Protein AF-A0A8J5C0U8-F1 (afdb_monomer_lite)

Sequence (94 aa):
MQADILANYKPTINITSLIPELKHVYKLGTDALDYFKSSRHILLYYEDLFNNRTKLMDVLDFLKLLKQKLFSRHVKIHKKPLSDQIENWGSVYD

pLDDT: mean 77.91, std 11.11, range [51.69, 96.94]

Foldseek 3Di:
DVVQLVVLADDDDPPVCVVVVVVVVVVVVVVVCVVCVVPDDDDDDPVCVVVPVVVVQVVCVSVVHPDDDDDDPDDPPDPDPVCVVRPPSVSRVD

Radius of gyration: 18.5 Å; chains: 1; bounding box: 37×29×47 Å

InterPro domains:
  IPR052796 Nodulation factor sulfotransferase [PTHR32175] (2-93)

Structure (mmCIF, N/CA/C/O backbone):
data_AF-A0A8J5C0U8-F1
#
_entry.id   AF-A0A8J5C0U8-F1
#
loop_
_atom_site.group_PDB
_atom_site.id
_atom_site.type_symbol
_atom_site.label_atom_id
_atom_site.label_alt_id
_atom_site.label_comp_id
_atom_site.label_asym_id
_atom_site.label_entity_id
_atom_site.label_seq_id
_atom_site.pdbx_PDB_ins_code
_atom_site.Cartn_x
_atom_site.Cartn_y
_atom_site.Cartn_z
_atom_site.occupancy
_atom_site.B_iso_or_equiv
_atom_site.auth_seq_id
_atom_site.auth_comp_id
_atom_site.auth_asym_id
_atom_site.auth_atom_id
_atom_site.pdbx_PDB_model_num
ATOM 1 N N . MET A 1 1 ? -9.931 9.196 -17.560 1.00 58.03 1 MET A N 1
ATOM 2 C CA . MET A 1 1 ? -9.003 10.098 -18.280 1.00 58.03 1 MET A CA 1
ATOM 3 C C . MET A 1 1 ? -7.576 10.026 -17.738 1.00 58.03 1 MET A C 1
ATOM 5 O O . MET A 1 1 ? -6.723 9.580 -18.475 1.00 58.03 1 MET A O 1
ATOM 9 N N . GLN A 1 2 ? -7.271 10.386 -16.479 1.00 60.34 2 GLN A N 1
ATOM 10 C CA . GLN A 1 2 ? -5.889 10.248 -15.952 1.00 60.34 2 GLN A CA 1
ATOM 11 C C . GLN A 1 2 ? -5.500 8.809 -15.577 1.00 60.34 2 GLN A C 1
ATOM 13 O O . GLN A 1 2 ? -4.356 8.417 -15.780 1.00 60.34 2 GLN A O 1
ATOM 18 N N . ALA A 1 3 ? -6.444 8.022 -15.052 1.00 61.75 3 ALA A N 1
ATOM 19 C CA . ALA A 1 3 ? -6.211 6.617 -14.718 1.00 61.75 3 ALA A CA 1
ATOM 20 C C . ALA A 1 3 ? -5.952 5.757 -15.968 1.00 61.75 3 ALA A C 1
ATOM 22 O O . ALA A 1 3 ? -5.059 4.921 -15.946 1.00 61.75 3 ALA A O 1
ATOM 23 N N . ASP A 1 4 ? -6.667 6.018 -17.067 1.00 66.62 4 ASP A N 1
ATOM 24 C CA . ASP A 1 4 ? -6.489 5.298 -18.338 1.00 66.62 4 ASP A CA 1
ATOM 25 C C . ASP A 1 4 ? -5.100 5.552 -18.943 1.00 66.62 4 ASP A C 1
ATOM 27 O O . ASP A 1 4 ? -4.438 4.632 -19.407 1.00 66.62 4 ASP A O 1
ATOM 31 N N . ILE A 1 5 ? -4.611 6.792 -18.849 1.00 66.69 5 ILE A N 1
ATOM 32 C CA . ILE A 1 5 ? -3.254 7.154 -19.275 1.00 66.69 5 ILE A CA 1
ATOM 33 C C . ILE A 1 5 ? -2.211 6.437 -18.400 1.00 66.69 5 ILE A C 1
ATOM 35 O O . ILE A 1 5 ? -1.258 5.869 -18.916 1.00 66.69 5 ILE A O 1
ATOM 39 N N . LEU A 1 6 ? -2.402 6.379 -17.077 1.00 65.75 6 LEU A N 1
ATOM 40 C CA . LEU A 1 6 ? -1.509 5.610 -16.197 1.00 65.75 6 LEU A CA 1
ATOM 41 C C . LEU A 1 6 ? -1.545 4.105 -16.485 1.00 65.75 6 LEU A C 1
ATOM 43 O O . LEU A 1 6 ? -0.523 3.444 -16.336 1.00 65.75 6 LEU A O 1
ATOM 47 N N . ALA A 1 7 ? -2.683 3.560 -16.914 1.00 68.81 7 ALA A N 1
ATOM 48 C CA . ALA A 1 7 ? -2.788 2.155 -17.296 1.00 68.81 7 ALA A CA 1
ATOM 49 C C . ALA A 1 7 ? -1.983 1.832 -18.569 1.00 68.81 7 ALA A C 1
ATOM 51 O O . ALA A 1 7 ? -1.482 0.718 -18.712 1.00 68.81 7 ALA A O 1
ATOM 52 N N . ASN A 1 8 ? -1.805 2.813 -19.459 1.00 72.75 8 ASN A N 1
ATOM 53 C CA . ASN A 1 8 ? -0.983 2.687 -20.663 1.00 72.75 8 ASN A CA 1
ATOM 54 C C . ASN A 1 8 ? 0.522 2.882 -20.398 1.00 72.75 8 ASN A C 1
ATOM 56 O O . ASN A 1 8 ? 1.338 2.664 -21.298 1.00 72.75 8 ASN A O 1
ATOM 60 N N . TYR A 1 9 ? 0.914 3.279 -19.182 1.00 73.88 9 TYR A N 1
ATOM 61 C CA . TYR A 1 9 ? 2.314 3.473 -18.818 1.00 73.88 9 TYR A CA 1
ATOM 62 C C . TYR A 1 9 ? 3.100 2.160 -18.904 1.00 73.88 9 TYR A C 1
ATOM 64 O O . TYR A 1 9 ? 2.832 1.200 -18.181 1.00 73.88 9 TYR A O 1
ATOM 72 N N . LYS A 1 10 ? 4.121 2.135 -19.766 1.00 72.19 10 LYS A N 1
ATOM 73 C CA . LYS A 1 10 ? 5.074 1.021 -19.877 1.00 72.19 10 LYS A CA 1
ATOM 74 C C . LYS A 1 10 ? 6.440 1.445 -19.339 1.00 72.19 10 LYS A C 1
ATOM 76 O O . LYS A 1 10 ? 7.190 2.075 -20.083 1.00 72.19 10 LYS A O 1
ATOM 81 N N . PRO A 1 11 ? 6.775 1.148 -18.075 1.00 72.06 11 PRO A N 1
ATOM 82 C CA . PRO A 1 11 ? 8.095 1.462 -17.550 1.00 72.06 11 PRO A CA 1
ATOM 83 C C . PRO A 1 11 ? 9.170 0.631 -18.258 1.00 72.06 11 PRO A C 1
ATOM 85 O O . PRO A 1 11 ? 8.958 -0.540 -18.582 1.00 72.06 11 PRO A O 1
ATOM 88 N N . THR A 1 12 ? 10.351 1.215 -18.443 1.00 78.88 12 THR A N 1
ATOM 89 C CA . THR A 1 12 ? 11.546 0.456 -18.822 1.00 78.88 12 THR A CA 1
ATOM 90 C C . THR A 1 12 ? 12.019 -0.321 -17.598 1.00 78.88 12 THR A C 1
ATOM 92 O O . THR A 1 12 ? 12.504 0.262 -16.632 1.00 78.88 12 THR A O 1
ATOM 95 N N . ILE A 1 13 ? 11.850 -1.642 -17.614 1.00 79.06 13 ILE A N 1
ATOM 96 C CA . ILE A 1 13 ? 12.205 -2.499 -16.479 1.00 79.06 13 ILE A CA 1
ATOM 97 C C . ILE A 1 13 ? 13.594 -3.090 -16.706 1.00 79.06 13 ILE A C 1
ATOM 99 O O . ILE A 1 13 ? 13.840 -3.763 -17.707 1.00 79.06 13 ILE A O 1
ATOM 103 N N . ASN A 1 14 ? 14.498 -2.898 -15.745 1.00 86.06 14 ASN A N 1
ATOM 104 C CA . ASN A 1 14 ? 15.773 -3.603 -15.736 1.00 86.06 14 ASN A CA 1
ATOM 105 C C . ASN A 1 14 ? 15.559 -5.058 -15.289 1.00 86.06 14 ASN A C 1
ATOM 107 O O . ASN A 1 14 ? 15.500 -5.361 -14.097 1.00 86.06 14 ASN A O 1
ATOM 111 N N . ILE A 1 15 ? 15.451 -5.966 -16.260 1.00 86.44 15 ILE A N 1
ATOM 112 C CA . ILE A 1 15 ? 15.159 -7.390 -16.034 1.00 86.44 15 ILE A CA 1
ATOM 113 C C . ILE A 1 15 ? 16.239 -8.058 -15.165 1.00 86.44 15 ILE A C 1
ATOM 115 O O . ILE A 1 15 ? 15.926 -8.931 -14.356 1.00 86.44 15 ILE A O 1
ATOM 119 N N . THR A 1 16 ? 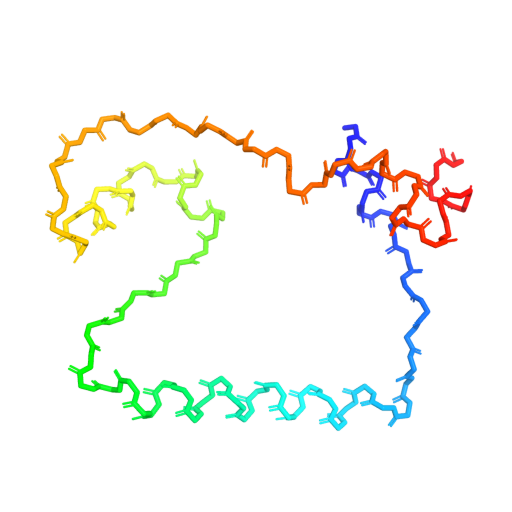17.495 -7.616 -15.277 1.00 91.25 16 THR A N 1
ATOM 120 C CA . THR A 1 16 ? 18.625 -8.152 -14.504 1.00 91.25 16 THR A CA 1
ATOM 121 C C . THR A 1 16 ? 18.491 -7.852 -13.008 1.00 91.25 16 THR A C 1
ATOM 123 O O . THR A 1 16 ? 18.850 -8.691 -12.183 1.00 91.25 16 THR A O 1
ATOM 126 N N . SER A 1 17 ? 17.950 -6.681 -12.650 1.00 90.00 17 SER A N 1
ATOM 127 C CA . SER A 1 17 ? 17.764 -6.254 -11.251 1.00 90.00 17 SER A CA 1
ATOM 128 C C . SER A 1 17 ? 16.392 -6.628 -10.672 1.00 90.00 17 SER A C 1
ATOM 130 O O . SER A 1 17 ? 16.235 -6.741 -9.457 1.00 90.00 17 SER A O 1
ATOM 132 N N . LEU A 1 18 ? 15.404 -6.900 -11.532 1.00 88.69 18 LEU A N 1
ATOM 133 C CA . LEU A 1 18 ? 14.006 -7.096 -11.142 1.00 88.69 18 LEU A CA 1
ATOM 134 C C . LEU A 1 18 ? 13.806 -8.198 -10.090 1.00 88.69 18 LEU A C 1
ATOM 136 O O . LEU A 1 18 ? 13.177 -7.976 -9.058 1.00 88.69 18 LEU A O 1
ATOM 140 N N . ILE A 1 19 ? 14.323 -9.404 -10.343 1.00 93.69 19 ILE A N 1
ATOM 141 C CA . ILE A 1 19 ? 14.139 -10.539 -9.425 1.00 93.69 19 ILE A CA 1
ATOM 142 C C . ILE A 1 19 ? 14.846 -10.303 -8.075 1.00 93.69 19 ILE A C 1
ATOM 144 O O . ILE A 1 19 ? 14.214 -10.541 -7.040 1.00 93.69 19 ILE A O 1
ATOM 148 N N . PRO A 1 20 ? 16.115 -9.841 -8.033 1.00 94.25 20 PRO A N 1
ATOM 149 C CA . PRO A 1 20 ? 16.762 -9.427 -6.787 1.00 94.25 20 PRO A CA 1
ATOM 150 C C . PRO A 1 20 ? 15.973 -8.376 -5.997 1.00 94.25 20 PRO A C 1
ATOM 152 O O . PRO A 1 20 ? 15.776 -8.543 -4.793 1.00 94.25 20 PRO A O 1
ATOM 155 N N . GLU A 1 21 ? 15.480 -7.332 -6.664 1.00 92.56 21 GLU A N 1
ATOM 156 C CA . GLU A 1 21 ? 14.726 -6.248 -6.026 1.00 92.56 21 GLU A CA 1
ATOM 157 C C . GLU A 1 21 ? 13.394 -6.732 -5.453 1.00 92.56 21 GLU A C 1
ATOM 159 O O . GLU A 1 21 ? 13.082 -6.439 -4.299 1.00 92.56 21 GLU A O 1
ATOM 164 N N . LEU A 1 22 ? 12.638 -7.542 -6.202 1.00 93.31 22 LEU A N 1
ATOM 165 C CA . LEU A 1 22 ? 11.381 -8.119 -5.721 1.00 93.31 22 LEU A CA 1
ATOM 166 C C . LEU A 1 22 ? 11.593 -8.979 -4.472 1.00 93.31 22 LEU A C 1
ATOM 168 O O . LEU A 1 22 ? 10.840 -8.863 -3.505 1.00 93.31 22 LEU A O 1
ATOM 172 N N . LYS A 1 23 ? 12.645 -9.807 -4.455 1.00 95.94 23 LYS A N 1
ATOM 173 C CA . LYS A 1 23 ? 13.005 -10.604 -3.272 1.00 95.94 23 LYS A CA 1
ATOM 174 C C . LYS A 1 23 ? 13.379 -9.721 -2.085 1.00 95.94 23 LYS A C 1
ATOM 176 O O . LYS A 1 23 ? 12.975 -10.015 -0.962 1.00 95.94 23 LYS A O 1
ATOM 181 N N . HIS A 1 24 ? 14.135 -8.652 -2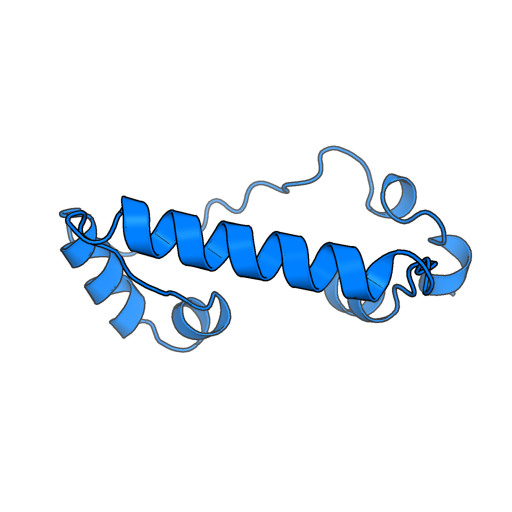.326 1.00 95.94 24 HIS A N 1
ATOM 182 C CA . HIS A 1 24 ? 14.526 -7.705 -1.289 1.00 95.94 24 HIS A CA 1
ATOM 183 C C . HIS A 1 24 ? 13.313 -6.984 -0.687 1.00 95.94 24 HIS A C 1
ATOM 185 O O . HIS A 1 24 ? 13.166 -6.955 0.531 1.00 95.94 24 HIS A O 1
ATOM 191 N N . VAL A 1 25 ? 12.409 -6.465 -1.524 1.00 94.94 25 VAL A N 1
ATOM 192 C CA . VAL A 1 25 ? 11.176 -5.798 -1.076 1.00 94.94 25 VAL A CA 1
ATOM 193 C C . VAL A 1 25 ? 10.276 -6.765 -0.311 1.00 94.94 25 VAL A C 1
ATOM 195 O O . VAL A 1 25 ? 9.752 -6.406 0.741 1.00 94.94 25 VAL A O 1
ATOM 198 N N . TYR A 1 26 ? 10.134 -8.003 -0.792 1.00 94.94 26 TYR A N 1
ATOM 199 C CA . TYR A 1 26 ? 9.371 -9.030 -0.087 1.00 94.94 26 TYR A CA 1
ATOM 200 C C . TYR A 1 26 ? 9.952 -9.302 1.303 1.00 94.94 26 TYR A C 1
ATOM 202 O O . TYR A 1 26 ? 9.217 -9.272 2.287 1.00 94.94 26 TYR A O 1
ATOM 210 N N . LYS A 1 27 ? 11.276 -9.486 1.392 1.00 96.94 27 LYS A N 1
ATOM 211 C CA . LYS A 1 27 ? 11.970 -9.691 2.666 1.00 96.94 27 LYS A CA 1
ATOM 212 C C . LYS A 1 27 ? 11.790 -8.504 3.615 1.00 96.94 27 LYS A C 1
ATOM 214 O O . LYS A 1 27 ? 11.487 -8.699 4.783 1.00 96.94 27 LYS A O 1
ATOM 219 N N . LEU A 1 28 ? 11.928 -7.276 3.120 1.00 95.81 28 LEU A N 1
ATOM 220 C CA . LEU A 1 28 ? 11.709 -6.073 3.925 1.00 95.81 28 LEU A CA 1
ATOM 221 C C . LEU A 1 28 ? 10.275 -6.031 4.483 1.00 95.81 28 LEU A C 1
ATOM 223 O O . LEU A 1 28 ? 10.069 -5.684 5.643 1.00 95.81 28 LEU A O 1
ATOM 227 N N . GLY A 1 29 ? 9.291 -6.420 3.667 1.00 90.81 29 GLY A N 1
ATOM 228 C CA . GLY A 1 29 ? 7.896 -6.542 4.085 1.00 90.81 29 GLY A CA 1
ATOM 229 C C . GLY A 1 29 ? 7.693 -7.595 5.175 1.00 90.81 29 GLY A C 1
ATOM 230 O O . GLY A 1 29 ? 7.033 -7.311 6.173 1.00 90.81 29 GLY A O 1
ATOM 231 N N . THR A 1 30 ? 8.283 -8.785 5.024 1.00 92.12 30 THR A N 1
ATOM 232 C CA . THR A 1 30 ? 8.196 -9.842 6.044 1.00 92.12 30 THR A CA 1
ATOM 233 C C . THR A 1 30 ? 8.905 -9.447 7.335 1.00 92.12 30 THR A C 1
ATOM 235 O O . THR A 1 30 ? 8.324 -9.590 8.405 1.00 92.12 30 THR A O 1
ATOM 238 N N . ASP A 1 31 ? 10.104 -8.869 7.240 1.00 93.69 31 ASP A N 1
ATOM 239 C CA . ASP A 1 31 ? 10.890 -8.430 8.397 1.00 93.69 31 ASP A CA 1
ATOM 240 C C . ASP A 1 31 ? 10.146 -7.330 9.172 1.00 93.69 31 ASP A C 1
ATOM 242 O O . ASP A 1 31 ? 10.112 -7.339 10.403 1.00 93.69 31 ASP A O 1
ATOM 246 N N . ALA A 1 32 ? 9.489 -6.402 8.466 1.00 89.19 32 ALA A N 1
ATOM 247 C CA . ALA A 1 32 ? 8.653 -5.383 9.090 1.00 89.19 32 ALA A CA 1
ATOM 248 C C . ALA A 1 32 ? 7.458 -6.005 9.830 1.00 89.19 32 ALA A C 1
ATOM 250 O O . ALA A 1 32 ? 7.197 -5.642 10.977 1.00 89.19 32 ALA A O 1
ATOM 251 N N . LEU A 1 33 ? 6.746 -6.956 9.218 1.00 87.44 33 LEU A N 1
ATOM 252 C CA . LEU A 1 33 ? 5.629 -7.646 9.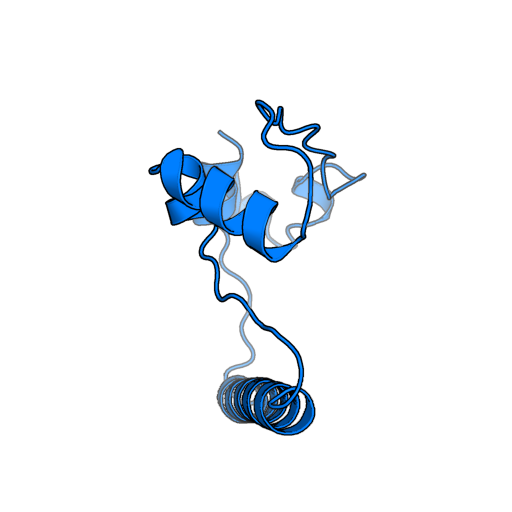875 1.00 87.44 33 LEU A CA 1
ATOM 253 C C . LEU A 1 33 ? 6.086 -8.412 11.122 1.00 87.44 33 LEU A C 1
ATOM 255 O O . LEU A 1 33 ? 5.432 -8.327 12.161 1.00 87.44 33 LEU A O 1
ATOM 259 N N . ASP A 1 34 ? 7.232 -9.087 11.050 1.00 89.62 34 ASP A N 1
ATOM 260 C CA . ASP A 1 34 ? 7.817 -9.800 12.186 1.00 89.62 34 ASP A CA 1
ATOM 261 C C . ASP A 1 34 ? 8.247 -8.849 13.308 1.00 89.62 34 ASP A C 1
ATOM 263 O O . ASP A 1 34 ? 8.011 -9.132 14.487 1.00 89.62 34 ASP A O 1
ATOM 267 N N . TYR A 1 35 ? 8.838 -7.701 12.965 1.00 88.62 35 TYR A N 1
ATOM 268 C CA . TYR A 1 35 ? 9.226 -6.678 13.935 1.00 88.62 35 TYR A CA 1
ATOM 269 C C . TYR A 1 35 ? 8.002 -6.058 14.622 1.00 88.62 35 TYR A C 1
ATOM 271 O O . TYR A 1 35 ? 7.983 -5.870 15.840 1.00 88.62 35 TYR A O 1
ATOM 279 N N . PHE A 1 36 ? 6.940 -5.798 13.858 1.00 84.12 36 PHE A N 1
ATOM 280 C CA . PHE A 1 36 ? 5.703 -5.190 14.345 1.00 84.12 36 PHE A CA 1
ATOM 281 C C . PHE A 1 36 ? 4.637 -6.207 14.772 1.00 84.12 36 PHE A C 1
ATOM 283 O O . PHE A 1 36 ? 3.496 -5.818 15.009 1.00 84.12 36 PHE A O 1
ATOM 290 N N . LYS A 1 37 ? 4.980 -7.486 14.961 1.00 83.56 37 LYS A N 1
ATOM 291 C CA . LYS A 1 37 ? 4.018 -8.543 15.334 1.00 83.56 37 LYS A CA 1
ATOM 292 C C . LYS A 1 37 ? 3.260 -8.282 16.638 1.00 83.56 37 LYS A C 1
ATOM 294 O O . LYS A 1 37 ? 2.137 -8.745 16.808 1.00 83.56 37 LYS A O 1
ATOM 299 N N . SER A 1 38 ? 3.872 -7.549 17.569 1.00 85.19 38 SER A N 1
ATOM 300 C CA . SER A 1 38 ? 3.253 -7.131 18.835 1.00 85.19 38 SER A CA 1
ATOM 301 C C . SER A 1 38 ? 2.410 -5.860 18.700 1.00 85.19 38 SER A C 1
ATOM 303 O O . SER A 1 38 ? 1.622 -5.534 19.588 1.00 85.19 38 SER A O 1
ATOM 305 N N . SER A 1 39 ? 2.568 -5.134 17.592 1.00 82.88 39 SER A N 1
ATO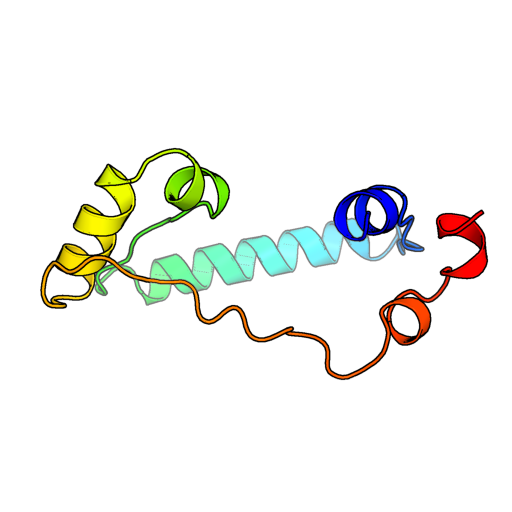M 306 C CA . SER A 1 39 ? 1.759 -3.971 17.259 1.00 82.88 39 SER A CA 1
ATOM 307 C C . SER A 1 39 ? 0.483 -4.418 16.553 1.00 82.88 39 SER A C 1
ATOM 309 O O . SER A 1 39 ? 0.479 -5.321 15.714 1.00 82.88 39 SER A O 1
ATOM 311 N N . ARG A 1 40 ? -0.629 -3.750 16.867 1.00 77.81 40 ARG A N 1
ATOM 312 C CA . ARG A 1 40 ? -1.861 -3.917 16.094 1.00 77.81 40 ARG A CA 1
ATOM 313 C C . ARG A 1 40 ? -1.600 -3.471 14.658 1.00 77.81 40 ARG A C 1
ATOM 315 O O . ARG A 1 40 ? -1.174 -2.339 14.445 1.00 77.81 40 ARG A O 1
ATOM 322 N N . HIS A 1 41 ? -1.895 -4.340 13.701 1.00 77.06 41 HIS A N 1
ATOM 323 C CA . HIS A 1 41 ? -1.807 -4.072 12.269 1.00 77.06 41 HIS A CA 1
ATOM 324 C C . HIS A 1 41 ? -3.143 -4.405 11.597 1.00 77.06 41 HIS A C 1
ATOM 326 O O . HIS A 1 41 ? -3.884 -5.273 12.057 1.00 77.06 41 HIS A O 1
ATOM 332 N N . ILE A 1 42 ? -3.452 -3.693 10.516 1.00 81.31 42 ILE A N 1
ATOM 333 C CA . ILE A 1 42 ? -4.601 -3.953 9.650 1.00 81.31 42 ILE A CA 1
ATOM 334 C C . ILE A 1 42 ? -4.107 -3.922 8.205 1.00 81.31 42 ILE A C 1
ATOM 336 O O . ILE A 1 42 ? -3.416 -2.984 7.808 1.00 81.31 42 ILE A O 1
ATOM 340 N N . LEU A 1 43 ? -4.419 -4.961 7.430 1.00 80.62 43 LEU A N 1
ATOM 341 C CA . LEU A 1 43 ? -4.138 -4.989 5.996 1.00 80.62 43 LEU A CA 1
ATOM 342 C C . LEU A 1 43 ? -5.362 -4.468 5.248 1.00 80.62 43 LEU A C 1
ATOM 344 O O . LEU A 1 43 ? -6.480 -4.931 5.474 1.00 80.62 43 LEU A O 1
ATOM 348 N N . LEU A 1 44 ? -5.143 -3.503 4.361 1.00 79.31 44 LEU A N 1
ATOM 349 C CA . LEU A 1 44 ? -6.216 -2.800 3.684 1.00 79.31 44 LEU A CA 1
ATOM 350 C C . LEU A 1 44 ? -5.876 -2.605 2.215 1.00 79.31 44 LEU A C 1
ATOM 352 O O . LEU A 1 44 ? -4.881 -1.964 1.880 1.00 79.31 44 LEU A O 1
ATOM 356 N N . TYR A 1 45 ? -6.739 -3.113 1.345 1.00 79.19 45 TYR A N 1
ATOM 357 C CA . TYR A 1 45 ? -6.691 -2.777 -0.067 1.00 79.19 45 TYR A CA 1
ATOM 358 C C . TYR A 1 45 ? -7.532 -1.526 -0.307 1.00 79.19 45 TYR A C 1
ATOM 360 O O . TYR A 1 45 ? -8.641 -1.397 0.213 1.00 79.19 45 TYR A O 1
ATOM 368 N N . TYR A 1 46 ? -6.999 -0.594 -1.095 1.00 70.38 46 TYR A N 1
ATOM 369 C CA . TYR A 1 46 ? -7.697 0.649 -1.430 1.00 70.38 46 TYR A CA 1
ATOM 370 C C . TYR A 1 46 ? -9.063 0.380 -2.081 1.00 70.38 46 TYR A C 1
ATOM 372 O O . TYR A 1 46 ? -10.064 0.991 -1.707 1.00 70.38 46 TYR A O 1
ATOM 380 N N . GLU A 1 47 ? -9.098 -0.592 -2.995 1.00 73.69 47 GLU A N 1
ATOM 381 C CA . GLU A 1 47 ? -10.306 -1.095 -3.660 1.00 73.69 47 GLU A CA 1
ATOM 382 C C . GLU A 1 47 ? -11.405 -1.447 -2.646 1.00 73.69 47 GLU A C 1
ATOM 384 O O . GLU A 1 47 ? -12.567 -1.079 -2.815 1.00 73.69 47 GLU A O 1
ATOM 389 N N . ASP A 1 48 ? -11.038 -2.097 -1.538 1.00 76.81 48 ASP A N 1
ATOM 390 C CA . ASP A 1 48 ? -12.002 -2.552 -0.540 1.00 76.81 48 ASP A CA 1
ATOM 391 C C . ASP A 1 48 ? -12.636 -1.397 0.240 1.00 76.81 48 ASP A C 1
ATOM 393 O O . ASP A 1 48 ? -13.808 -1.475 0.603 1.00 76.81 48 ASP A O 1
ATOM 397 N N . LEU A 1 49 ? -11.884 -0.323 0.500 1.00 74.94 49 LEU A N 1
ATOM 398 C CA . LEU A 1 49 ? -12.421 0.880 1.143 1.00 74.94 49 LEU A CA 1
ATOM 399 C C . LEU A 1 49 ? -13.398 1.633 0.245 1.00 74.94 49 LEU A C 1
ATOM 401 O O . LEU A 1 49 ? -14.337 2.264 0.736 1.00 74.94 49 LEU A O 1
ATOM 405 N N . PHE A 1 50 ? -13.134 1.618 -1.059 1.00 68.81 50 PHE A N 1
ATOM 406 C CA . PHE A 1 50 ? -13.959 2.306 -2.037 1.00 68.81 50 PHE A CA 1
ATOM 407 C C . PHE A 1 50 ? -15.254 1.532 -2.306 1.00 68.81 50 PHE A C 1
ATOM 409 O O . PHE A 1 50 ? -16.340 2.113 -2.280 1.00 68.81 50 PHE A O 1
ATOM 416 N N . ASN A 1 51 ? -15.139 0.215 -2.492 1.00 76.69 51 ASN A N 1
ATOM 417 C CA . ASN A 1 51 ? -16.256 -0.659 -2.839 1.00 76.69 51 ASN A CA 1
ATOM 418 C C . ASN A 1 51 ? -17.119 -1.033 -1.625 1.00 76.69 51 ASN A C 1
ATOM 420 O O . ASN A 1 51 ? -18.327 -1.217 -1.769 1.00 76.69 51 ASN A O 1
ATOM 424 N N . ASN A 1 52 ? -16.538 -1.113 -0.420 1.00 77.25 52 ASN A N 1
ATOM 425 C CA . ASN A 1 52 ? -17.259 -1.488 0.791 1.00 77.25 52 ASN A CA 1
ATOM 426 C C . ASN A 1 52 ? -17.124 -0.447 1.917 1.00 77.25 52 ASN A C 1
ATOM 428 O O . ASN A 1 52 ? -16.144 -0.400 2.662 1.00 77.25 52 ASN A O 1
ATOM 432 N N . ARG A 1 53 ? -18.191 0.336 2.124 1.00 70.88 53 ARG A N 1
ATOM 433 C CA . ARG A 1 53 ? -18.258 1.348 3.191 1.00 70.88 53 ARG A CA 1
ATOM 434 C C . ARG A 1 53 ? -18.204 0.777 4.610 1.00 70.88 53 ARG A C 1
ATOM 436 O O . ARG A 1 53 ? -17.902 1.542 5.522 1.00 70.88 53 ARG A O 1
ATOM 443 N N . THR A 1 54 ? -18.481 -0.512 4.832 1.00 80.81 54 THR A N 1
ATOM 444 C CA . THR A 1 54 ? -18.379 -1.084 6.186 1.00 80.81 54 THR A CA 1
ATOM 445 C C . THR A 1 54 ? -16.928 -1.246 6.626 1.00 80.81 54 TH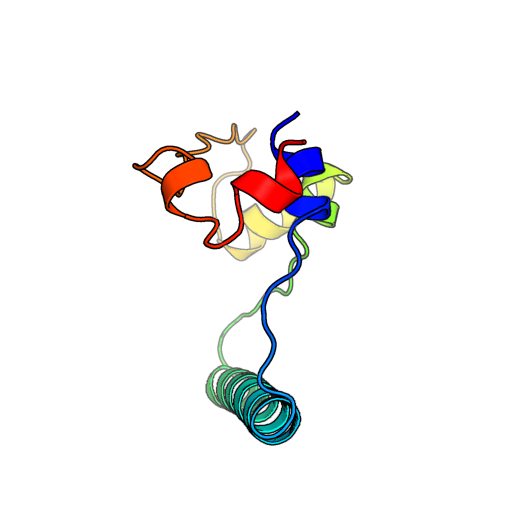R A C 1
ATOM 447 O O . THR A 1 54 ? -16.631 -0.937 7.776 1.00 80.81 54 THR A O 1
ATOM 450 N N . LYS A 1 55 ? -15.999 -1.570 5.710 1.00 82.75 55 LYS A N 1
ATOM 451 C CA . LYS A 1 55 ? -14.560 -1.654 6.031 1.00 82.75 55 LYS A CA 1
ATOM 452 C C . LYS A 1 55 ? -13.992 -0.338 6.557 1.00 82.75 55 LYS A C 1
ATOM 454 O O . LYS A 1 55 ? -13.074 -0.338 7.370 1.00 82.75 55 LYS A O 1
ATOM 459 N N . LEU A 1 56 ? -14.548 0.794 6.128 1.00 82.69 56 LEU A N 1
ATOM 460 C CA . LEU A 1 56 ? -14.158 2.100 6.653 1.00 82.69 56 LEU A CA 1
ATOM 461 C C . LEU A 1 56 ? -14.448 2.225 8.157 1.00 82.69 56 LEU A C 1
ATOM 463 O O . LEU A 1 56 ? -13.655 2.823 8.878 1.00 82.69 56 LEU A O 1
ATOM 467 N N . MET A 1 57 ? -15.562 1.659 8.634 1.00 86.12 57 MET A N 1
ATOM 468 C CA . MET A 1 57 ? -15.906 1.671 10.060 1.00 86.12 57 MET A CA 1
ATOM 469 C C . MET A 1 57 ? -14.945 0.799 10.867 1.00 86.12 57 MET A C 1
ATOM 471 O O . MET A 1 57 ? -14.496 1.233 11.924 1.00 86.12 57 MET A O 1
ATOM 475 N N . ASP A 1 58 ? -14.560 -0.361 10.330 1.00 86.06 58 ASP A N 1
ATOM 476 C CA . ASP A 1 58 ? -13.570 -1.246 10.955 1.00 86.06 58 ASP A CA 1
ATOM 477 C C . ASP A 1 58 ? -12.200 -0.557 11.077 1.00 86.06 58 ASP A C 1
ATOM 479 O O . ASP A 1 58 ? -11.525 -0.667 12.100 1.00 86.06 58 ASP A O 1
ATOM 483 N N . VAL A 1 59 ? -11.805 0.220 10.060 1.00 84.56 59 VAL A N 1
ATOM 484 C CA . VAL A 1 59 ? -10.575 1.030 10.087 1.00 84.56 59 VAL A CA 1
ATOM 485 C C . VAL A 1 59 ? -10.653 2.143 11.132 1.00 84.56 59 VAL A C 1
ATOM 487 O O . VAL A 1 59 ? -9.686 2.363 11.863 1.00 84.56 59 VAL A O 1
ATOM 490 N N . LEU A 1 60 ? -11.785 2.847 11.229 1.00 85.75 60 LEU A N 1
ATOM 491 C CA . LEU A 1 60 ? -11.978 3.886 12.245 1.00 85.75 60 LEU A CA 1
ATOM 492 C C . LEU A 1 60 ? -11.900 3.302 13.660 1.00 85.75 60 LEU A C 1
ATOM 494 O O . LEU A 1 60 ? -11.206 3.865 14.505 1.00 85.75 60 LEU A O 1
ATOM 498 N N . ASP A 1 61 ? -12.529 2.149 13.893 1.00 87.62 61 ASP A N 1
ATOM 499 C CA . ASP A 1 61 ? -12.465 1.437 15.173 1.00 87.62 61 ASP A CA 1
ATOM 500 C C . ASP A 1 61 ? -11.046 0.968 15.499 1.00 87.62 61 ASP A C 1
ATOM 502 O O . ASP A 1 61 ? -10.564 1.161 16.618 1.00 87.62 61 ASP A O 1
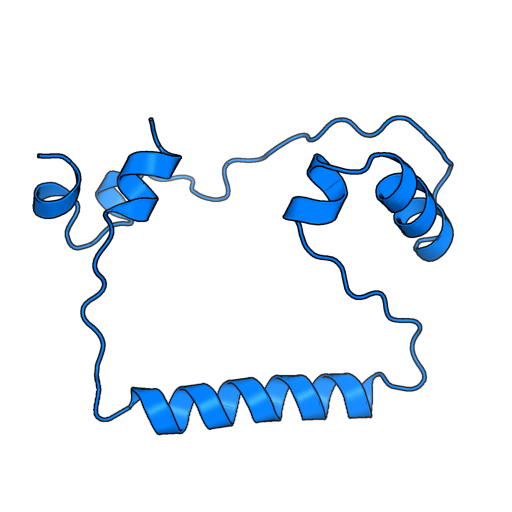ATOM 506 N N . PHE A 1 62 ? -10.340 0.414 14.512 1.00 87.94 62 PHE A N 1
ATOM 507 C CA . PHE A 1 62 ? -8.950 -0.009 14.657 1.00 87.94 62 PHE A CA 1
ATOM 508 C C . PHE A 1 62 ? -8.036 1.153 15.080 1.00 87.94 62 PHE A C 1
ATOM 510 O O . PHE A 1 62 ? -7.223 1.009 15.998 1.00 87.94 62 PHE A O 1
ATOM 517 N N . LEU A 1 63 ? -8.205 2.322 14.454 1.00 86.25 63 LEU A N 1
ATOM 518 C CA . LEU A 1 63 ? -7.466 3.545 14.777 1.00 86.25 63 LEU A CA 1
ATOM 519 C C . LEU A 1 63 ? -7.973 4.245 16.048 1.00 86.25 63 LEU A C 1
ATOM 521 O O . LEU A 1 63 ? -7.371 5.231 16.474 1.00 86.25 63 LEU A O 1
ATOM 525 N N . LYS A 1 64 ? -9.054 3.745 16.663 1.00 87.44 64 LYS A N 1
ATOM 526 C CA . LYS A 1 64 ? -9.752 4.363 17.801 1.00 87.44 64 LYS A CA 1
ATOM 527 C C . LYS A 1 64 ? -10.221 5.793 17.512 1.00 87.44 64 LYS A C 1
ATOM 529 O O . LYS A 1 64 ? -10.159 6.670 18.373 1.00 87.44 64 LYS A O 1
ATOM 534 N N . LEU A 1 65 ? -10.678 6.029 16.289 1.00 84.75 65 LEU A N 1
ATOM 535 C CA . LEU A 1 65 ? -11.246 7.297 15.853 1.00 84.75 65 LEU A CA 1
ATOM 536 C C . LEU A 1 65 ? -12.770 7.275 15.998 1.00 84.75 65 LEU A C 1
ATOM 538 O O . LEU A 1 65 ? -13.410 6.230 15.912 1.00 84.75 65 LEU A O 1
ATOM 542 N N . LEU A 1 66 ? -13.369 8.452 16.187 1.00 85.75 66 LEU A N 1
ATOM 543 C CA . LEU A 1 66 ? -14.826 8.597 16.185 1.00 85.75 66 LEU A CA 1
ATOM 544 C C . LEU A 1 66 ? -15.406 8.126 14.844 1.00 85.75 66 LEU A C 1
ATOM 546 O O . LEU A 1 66 ? -14.963 8.574 13.780 1.00 85.75 66 LEU A O 1
ATOM 550 N N . LYS A 1 67 ? -16.432 7.268 14.906 1.00 84.44 67 LYS A N 1
ATOM 551 C CA . LYS A 1 67 ? -17.195 6.818 13.737 1.00 84.44 67 LYS A CA 1
ATOM 552 C C . LYS A 1 67 ? -17.899 8.006 13.104 1.00 84.44 67 LYS A C 1
ATOM 554 O O . LYS A 1 67 ? -18.897 8.504 13.618 1.00 84.44 67 LYS A O 1
ATOM 559 N N . GLN A 1 68 ? -17.376 8.458 11.978 1.00 81.94 68 GLN A N 1
ATOM 560 C CA . GLN A 1 68 ? -17.950 9.553 11.216 1.00 81.94 68 GLN A CA 1
ATOM 561 C C . GLN A 1 68 ? -17.794 9.289 9.727 1.00 81.94 68 GLN A C 1
ATOM 563 O O . GLN A 1 68 ? -16.916 8.544 9.288 1.00 81.94 68 GLN A O 1
ATOM 568 N N . LYS A 1 69 ? -18.648 9.926 8.931 1.00 77.25 69 LYS A N 1
ATOM 569 C CA . LYS A 1 69 ? -18.521 9.890 7.480 1.00 77.25 69 LYS A CA 1
ATOM 570 C C . LYS A 1 69 ? -17.238 10.623 7.084 1.00 77.25 69 LYS A C 1
ATOM 572 O O . LYS A 1 69 ? -17.148 11.838 7.238 1.00 77.25 69 LYS A O 1
ATOM 577 N N . LEU A 1 70 ? -16.253 9.884 6.579 1.00 74.75 70 LEU A N 1
ATOM 578 C CA . LEU A 1 70 ? -15.029 10.473 6.052 1.00 74.75 70 LEU A CA 1
ATOM 579 C C . LEU A 1 70 ? -15.256 10.954 4.621 1.00 74.75 70 LEU A C 1
ATOM 581 O O . LEU A 1 70 ? -15.883 10.280 3.803 1.00 74.75 70 LEU A O 1
ATOM 585 N N . PHE A 1 71 ? -14.708 12.124 4.323 1.00 69.56 71 PHE A N 1
ATOM 586 C CA . PHE A 1 71 ? -14.626 12.653 2.973 1.00 69.56 71 PHE A CA 1
ATOM 587 C C . PHE A 1 71 ? -13.155 12.683 2.595 1.00 69.56 71 PHE A C 1
ATOM 589 O O . PHE A 1 71 ? -12.340 13.270 3.312 1.00 69.56 71 PHE A O 1
ATOM 596 N N . SER A 1 72 ? -12.806 12.023 1.491 1.00 67.81 72 SER A N 1
ATOM 597 C CA . SER A 1 72 ? -11.444 12.094 0.978 1.00 67.81 72 SER A CA 1
ATOM 598 C C . SER A 1 72 ? -11.133 13.547 0.636 1.00 67.81 72 SER A C 1
ATOM 600 O O . SER A 1 72 ? -11.797 14.153 -0.201 1.00 67.81 72 SER A O 1
ATOM 602 N N . ARG A 1 73 ? -10.106 14.105 1.276 1.00 65.31 73 ARG A N 1
ATOM 603 C CA . ARG A 1 73 ? -9.521 15.392 0.888 1.00 65.31 73 ARG A CA 1
ATOM 604 C C . ARG A 1 73 ? -8.422 15.195 -0.145 1.00 65.31 73 ARG A C 1
ATOM 606 O O . ARG A 1 73 ? -7.421 15.891 -0.049 1.00 65.31 73 ARG A O 1
ATOM 613 N N . HIS A 1 74 ? -8.574 14.199 -1.030 1.00 60.75 74 HIS A N 1
ATOM 614 C CA . HIS A 1 74 ? -7.567 13.728 -1.981 1.00 60.75 74 HIS A CA 1
ATOM 615 C C . HIS A 1 74 ? -6.631 14.866 -2.394 1.00 60.75 74 HIS A C 1
ATOM 617 O O . HIS A 1 74 ? -6.980 15.728 -3.199 1.00 60.75 74 HIS A O 1
ATOM 623 N N . VAL A 1 75 ? -5.452 14.899 -1.775 1.00 51.69 75 VAL A N 1
ATOM 624 C CA . VAL A 1 75 ? -4.405 15.819 -2.185 1.00 51.69 75 VAL A CA 1
ATOM 625 C C . VAL A 1 75 ? -3.739 15.113 -3.339 1.00 51.69 75 VAL A C 1
ATOM 627 O O . VAL A 1 75 ? -3.316 13.964 -3.204 1.00 51.69 75 VAL A O 1
ATOM 630 N N . LYS A 1 76 ? -3.684 15.776 -4.490 1.00 57.34 76 LYS A N 1
ATOM 631 C CA . LYS A 1 76 ? -2.872 15.309 -5.607 1.00 57.34 76 LYS A CA 1
ATOM 632 C C . LYS A 1 76 ? -1.467 15.023 -5.063 1.00 57.34 76 LYS A C 1
ATOM 634 O O . LYS A 1 76 ? -0.760 15.943 -4.662 1.00 57.34 76 LYS A O 1
ATOM 639 N N . ILE A 1 77 ? -1.075 13.749 -5.020 1.00 61.09 77 ILE A N 1
ATOM 640 C CA . ILE A 1 77 ? 0.260 13.324 -4.560 1.00 61.09 77 ILE A CA 1
ATOM 641 C C . ILE A 1 77 ? 1.370 13.776 -5.521 1.00 61.09 77 ILE A C 1
ATOM 643 O O . ILE A 1 77 ? 2.553 13.645 -5.225 1.00 61.09 77 ILE A O 1
ATOM 647 N N . HIS A 1 78 ? 0.986 14.367 -6.653 1.00 59.72 78 HIS A N 1
ATOM 648 C CA . HIS A 1 78 ? 1.866 15.020 -7.599 1.00 59.72 78 HIS A CA 1
ATOM 649 C C . HIS A 1 78 ? 1.583 16.523 -7.684 1.00 59.72 78 HIS A C 1
ATOM 651 O O . HIS A 1 78 ? 0.465 16.956 -7.961 1.00 59.72 78 HIS A O 1
ATOM 657 N N . LYS A 1 79 ? 2.628 17.329 -7.463 1.00 59.28 79 LYS A N 1
ATOM 658 C CA . LYS A 1 79 ? 2.598 18.789 -7.659 1.00 59.28 79 LYS A CA 1
ATOM 659 C C . LYS A 1 79 ? 2.875 19.200 -9.109 1.00 59.28 79 LYS A C 1
ATOM 661 O O . LYS A 1 79 ? 2.529 20.310 -9.493 1.00 59.28 79 LYS A O 1
ATOM 666 N N . LYS A 1 80 ? 3.504 18.320 -9.892 1.00 67.00 80 LYS A N 1
ATOM 667 C CA . LYS A 1 80 ? 3.817 18.537 -11.309 1.00 67.00 80 LYS A CA 1
ATOM 668 C C . LYS A 1 80 ? 2.742 17.907 -12.203 1.00 67.00 80 LYS A C 1
ATOM 670 O O . LYS A 1 80 ? 2.116 16.939 -11.767 1.00 67.00 80 LYS A O 1
ATOM 675 N N . PRO A 1 81 ? 2.503 18.436 -13.414 1.00 71.00 81 PRO A N 1
ATOM 676 C CA . PRO A 1 81 ? 1.730 17.755 -14.447 1.00 71.00 81 PRO A CA 1
ATOM 677 C C . PRO A 1 81 ? 2.172 16.297 -14.617 1.00 71.00 81 PRO A C 1
ATOM 679 O O . PRO A 1 81 ? 3.350 15.981 -14.473 1.00 71.00 81 PRO A O 1
ATOM 682 N N . LEU A 1 82 ? 1.223 15.412 -14.925 1.00 68.69 82 LEU A N 1
ATOM 683 C CA . LEU A 1 82 ? 1.483 13.976 -15.074 1.00 68.69 82 LEU A CA 1
ATOM 684 C C . LEU A 1 82 ? 2.521 13.699 -16.182 1.00 68.69 82 LEU A C 1
ATOM 686 O O . LEU A 1 82 ? 3.340 12.797 -16.040 1.00 68.69 82 LEU A O 1
ATOM 690 N N . SER A 1 83 ? 2.554 14.552 -17.212 1.00 69.56 83 SER A N 1
ATOM 691 C CA . SER A 1 83 ? 3.571 14.558 -18.270 1.00 69.56 83 SER A CA 1
ATOM 692 C C . SER A 1 83 ? 5.001 14.626 -17.761 1.00 69.56 83 SER A C 1
ATOM 694 O O . SER A 1 83 ? 5.886 14.003 -18.328 1.00 69.56 83 SER A O 1
ATOM 696 N N . ASP A 1 84 ? 5.223 15.340 -16.663 1.00 71.75 84 ASP A N 1
ATOM 697 C CA . ASP A 1 84 ? 6.558 15.572 -16.116 1.00 71.75 84 ASP A CA 1
ATOM 698 C C . ASP A 1 84 ? 7.001 14.429 -15.192 1.00 71.75 84 ASP A C 1
ATOM 700 O O . ASP A 1 84 ? 8.113 14.442 -14.663 1.00 71.75 84 ASP A O 1
ATOM 704 N N . GLN A 1 85 ? 6.104 13.479 -14.923 1.00 67.94 85 GLN A N 1
ATOM 705 C CA . GLN A 1 85 ? 6.339 12.328 -14.052 1.00 67.94 85 GLN A CA 1
ATOM 706 C C . GLN A 1 85 ? 6.404 11.011 -14.818 1.00 67.94 85 GLN A C 1
ATOM 708 O O . GLN A 1 85 ? 6.853 10.008 -14.270 1.00 67.94 85 GLN A O 1
ATOM 713 N N . ILE A 1 86 ? 5.935 11.011 -16.061 1.00 69.88 86 ILE A N 1
ATOM 714 C CA . ILE A 1 86 ? 5.902 9.840 -16.918 1.00 69.88 86 ILE A CA 1
ATOM 715 C C . ILE A 1 86 ? 6.986 10.025 -17.972 1.00 69.88 86 ILE A C 1
ATOM 717 O O . ILE A 1 86 ? 6.832 10.787 -18.920 1.00 69.88 86 ILE A O 1
ATOM 721 N N . GLU A 1 87 ? 8.098 9.319 -17.790 1.00 73.12 87 GLU A N 1
ATOM 722 C CA . GLU A 1 87 ? 9.288 9.430 -18.643 1.00 73.12 87 GLU A CA 1
ATOM 723 C C . GLU A 1 87 ? 8.985 9.188 -20.133 1.00 73.12 87 GLU A C 1
ATOM 725 O O . GLU A 1 87 ? 9.578 9.812 -21.006 1.00 73.12 87 GLU A O 1
ATOM 730 N N . ASN A 1 88 ? 7.997 8.344 -20.431 1.00 68.12 88 ASN A N 1
ATOM 731 C CA . ASN A 1 88 ? 7.512 8.048 -21.777 1.00 68.12 88 ASN A CA 1
ATOM 732 C C . ASN A 1 88 ? 6.140 8.677 -22.077 1.00 68.12 88 ASN A C 1
ATOM 734 O O . ASN A 1 88 ? 5.364 8.093 -22.827 1.00 68.12 88 ASN A O 1
ATOM 738 N N . TRP A 1 89 ? 5.823 9.852 -21.514 1.00 70.06 89 TRP A N 1
ATOM 739 C CA . TRP A 1 89 ? 4.501 10.486 -21.651 1.00 70.06 89 TRP A CA 1
ATOM 740 C C . TRP A 1 89 ? 4.006 10.563 -23.101 1.00 70.06 89 TRP A C 1
ATOM 742 O O . TRP A 1 89 ? 2.847 10.253 -23.363 1.00 70.06 89 TRP A O 1
ATOM 752 N N . GLY A 1 90 ? 4.894 10.902 -24.044 1.00 70.38 90 GLY A N 1
ATOM 753 C CA . GLY A 1 90 ? 4.564 10.957 -25.473 1.00 70.38 90 GLY A CA 1
ATOM 754 C C . GLY A 1 90 ? 4.065 9.626 -26.044 1.00 70.38 90 GLY A C 1
ATOM 755 O O . GLY A 1 90 ? 3.148 9.621 -26.842 1.00 70.38 90 GLY A O 1
ATOM 756 N N . SER A 1 91 ? 4.583 8.487 -25.578 1.00 68.81 91 SER A N 1
ATOM 757 C CA . SER A 1 91 ? 4.138 7.153 -26.020 1.00 68.81 91 SER A CA 1
ATOM 758 C C . SER A 1 91 ? 2.835 6.675 -25.375 1.00 68.81 91 SER A C 1
ATOM 760 O O . SER A 1 91 ? 2.304 5.643 -25.770 1.00 68.81 91 SER A O 1
ATOM 762 N N . VAL A 1 92 ? 2.388 7.350 -24.317 1.00 65.12 92 VAL A N 1
ATOM 763 C CA . VAL A 1 92 ? 1.264 6.929 -23.467 1.00 65.12 92 VAL A CA 1
ATOM 764 C C . VAL A 1 92 ? 0.026 7.799 -23.715 1.00 65.12 92 VAL A C 1
ATOM 766 O O . VAL A 1 92 ? -1.096 7.363 -23.457 1.00 65.12 92 VAL A O 1
ATOM 769 N N . TYR A 1 93 ? 0.235 9.034 -24.182 1.00 65.56 93 TYR A N 1
ATOM 770 C CA . TYR A 1 93 ? -0.816 10.015 -24.446 1.00 65.56 93 TYR A CA 1
ATOM 771 C C . TYR A 1 93 ? -1.383 9.955 -25.877 1.00 65.56 93 TYR A C 1
ATOM 773 O O . TYR A 1 93 ? -2.509 10.413 -26.067 1.00 65.56 93 TYR A O 1
ATOM 781 N N . ASP A 1 94 ? -0.627 9.408 -26.838 1.00 57.50 94 ASP A N 1
ATOM 782 C CA . ASP A 1 94 ? -1.052 9.187 -28.233 1.00 57.50 94 ASP A CA 1
ATOM 783 C C . ASP A 1 94 ? -2.005 7.981 -28.362 1.00 57.50 94 ASP A C 1
ATOM 785 O O . ASP A 1 94 ? -3.220 8.205 -28.574 1.00 57.50 94 ASP A O 1
#

Organism: Zingiber officinale (NCBI:txid94328)

Secondary structure (DSSP, 8-state):
-HHHHHHT------HHHHHHHHHHHHHHHHHHHHHTTTS------HHHHHH-HHHHHHHHHHTT------------S-SS-GGGT-TTHHHHH-